Protein AF-A0A917RY27-F1 (afdb_monomer)

Secondary structure (DSSP, 8-state):
--HHHHHHHHHHHHHHHHHHHHHHHHHHHHHTT---TT--HHHHHHHHHHHHHHHHHHHHHTT-HHHHHHHHSS-PPP--S-------

Sequence (88 aa):
MSEDDGQVDDLGRFSFRTAGQLRLLGERMTALSMQPDGYAPDDLAALADALQGMALRCAMSTGNTALLNELSGRNWRELGEGDIGGLQ

Foldseek 3Di:
DDPVLVVLLVLLVVLQVQLVVLLVVLVVCVVVVNDDPPDHSVVSNVSSVVSLVSSCVSCVVSVPQVSNCVSVVDRDDRPPPDPPPPDD

pLDDT: mean 84.52, std 16.27, range [35.78, 97.38]

Mean predicted aligned error: 8.14 Å

Solvent-accessible surface area (backbone atoms only — not comparable to full-atom values): 4966 Å² total; per-residue (Å²): 133,54,76,67,43,53,54,38,45,50,51,14,55,48,30,38,51,51,17,53,52,33,41,53,48,26,50,49,26,61,76,65,73,51,67,60,92,94,53,53,47,66,59,34,43,54,52,18,52,53,26,40,54,49,17,49,49,28,17,59,73,61,64,36,49,67,53,37,22,66,76,67,75,45,88,64,71,78,82,61,97,80,76,94,80,82,86,129

Radius of gyration: 17.22 Å; Cα contacts (8 Å, |Δi|>4): 78; chains: 1; bounding box: 44×35×43 Å

Organism: NCBI:txid382504

Nearest PDB structures (foldseek):
  1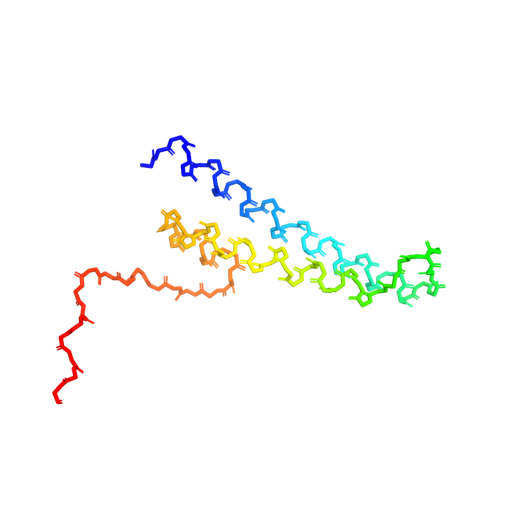wa8-assembly1_A  TM=3.549E-01  e=9.842E+00  Mycobacterium tuberculosis variant bovis

Structure (mmCIF, N/CA/C/O backbone):
data_AF-A0A917RY27-F1
#
_entry.id   AF-A0A917RY27-F1
#
loop_
_atom_site.group_PDB
_atom_site.id
_atom_site.type_symbol
_atom_site.label_atom_id
_atom_site.label_alt_id
_atom_site.label_comp_id
_atom_site.label_asym_id
_atom_site.label_entity_id
_atom_site.label_seq_id
_atom_site.pdbx_PDB_ins_code
_atom_site.Cartn_x
_atom_site.Cartn_y
_atom_site.Cartn_z
_atom_site.occupancy
_atom_site.B_iso_or_equiv
_atom_site.auth_seq_id
_atom_site.auth_comp_id
_atom_site.auth_asym_id
_atom_site.auth_atom_id
_atom_site.pdbx_PDB_model_num
ATOM 1 N N . MET A 1 1 ? 8.951 5.558 -22.574 1.00 60.88 1 MET A N 1
ATOM 2 C CA . MET A 1 1 ? 7.833 5.561 -21.617 1.00 60.88 1 MET A CA 1
ATOM 3 C C . MET A 1 1 ? 6.628 6.084 -22.362 1.00 60.88 1 MET A C 1
ATOM 5 O O . MET A 1 1 ? 6.722 7.174 -22.923 1.00 60.88 1 MET A O 1
ATOM 9 N N . SER A 1 2 ? 5.599 5.258 -22.512 1.00 80.00 2 SER A N 1
ATOM 10 C CA . SER A 1 2 ? 4.359 5.655 -23.179 1.00 80.00 2 SER A CA 1
ATOM 11 C C . SER A 1 2 ? 3.522 6.557 -22.261 1.00 80.00 2 SER A C 1
ATOM 13 O O . SER A 1 2 ? 3.763 6.615 -21.055 1.00 80.00 2 SER A O 1
ATOM 15 N N . GLU A 1 3 ? 2.564 7.295 -22.826 1.00 82.62 3 GLU A N 1
ATOM 16 C CA . GLU A 1 3 ? 1.607 8.089 -22.040 1.00 82.62 3 GLU A CA 1
ATOM 17 C C . GLU A 1 3 ? 0.778 7.191 -21.102 1.00 82.62 3 GLU A C 1
ATOM 19 O O . GLU A 1 3 ? 0.530 7.561 -19.954 1.00 82.62 3 GLU A O 1
ATOM 24 N N . ASP A 1 4 ? 0.468 5.972 -21.549 1.00 86.44 4 ASP A N 1
ATOM 25 C CA . ASP A 1 4 ? -0.222 4.946 -20.764 1.00 86.44 4 ASP A CA 1
ATOM 26 C C . ASP A 1 4 ? 0.617 4.481 -19.560 1.00 86.44 4 ASP A C 1
ATOM 28 O O . ASP A 1 4 ? 0.085 4.366 -18.456 1.00 86.44 4 ASP A O 1
ATOM 32 N N . ASP A 1 5 ? 1.935 4.297 -19.722 1.00 87.25 5 ASP A N 1
ATOM 33 C CA . ASP A 1 5 ? 2.821 3.919 -18.606 1.00 87.25 5 ASP A CA 1
ATOM 34 C C . ASP A 1 5 ? 2.830 4.995 -17.510 1.00 87.25 5 ASP A C 1
ATOM 36 O O . ASP A 1 5 ? 2.799 4.681 -16.321 1.00 87.25 5 ASP A O 1
ATOM 40 N N . GLY A 1 6 ? 2.819 6.274 -17.903 1.00 89.56 6 GLY A N 1
ATOM 41 C CA . GLY A 1 6 ? 2.757 7.392 -16.958 1.00 89.56 6 GLY A CA 1
ATOM 42 C C . GLY A 1 6 ? 1.464 7.399 -16.139 1.00 89.56 6 GLY A C 1
ATOM 43 O O . GLY A 1 6 ? 1.499 7.597 -14.925 1.00 89.56 6 GLY A O 1
ATOM 44 N N . GLN A 1 7 ? 0.326 7.111 -16.775 1.00 94.06 7 GLN A N 1
ATOM 45 C CA . GLN A 1 7 ? -0.963 7.017 -16.081 1.00 94.06 7 GLN A CA 1
ATOM 46 C C . GLN A 1 7 ? -1.014 5.833 -15.107 1.00 94.06 7 GLN A C 1
ATOM 48 O O . GLN A 1 7 ? -1.572 5.950 -14.012 1.00 94.06 7 GLN A O 1
ATOM 53 N N . VAL A 1 8 ? -0.420 4.696 -15.478 1.00 93.19 8 VAL A N 1
ATOM 54 C CA . VAL A 1 8 ? -0.335 3.517 -14.606 1.00 93.19 8 VAL A CA 1
ATOM 55 C C . VAL A 1 8 ? 0.583 3.784 -13.410 1.00 93.19 8 VAL A C 1
ATOM 57 O O . VAL A 1 8 ? 0.244 3.420 -12.281 1.00 93.19 8 VAL A O 1
ATOM 60 N N . ASP A 1 9 ? 1.700 4.479 -13.616 1.00 93.50 9 ASP A N 1
ATOM 61 C CA . ASP A 1 9 ? 2.594 4.895 -12.533 1.00 93.50 9 ASP A CA 1
ATOM 62 C C . ASP A 1 9 ? 1.892 5.843 -11.543 1.00 93.50 9 ASP A C 1
ATOM 64 O O . ASP A 1 9 ? 1.983 5.664 -10.319 1.00 93.50 9 ASP A O 1
ATOM 68 N N . ASP A 1 10 ? 1.131 6.815 -12.054 1.00 95.69 10 ASP A N 1
ATOM 69 C CA . ASP A 1 10 ? 0.333 7.738 -11.242 1.00 95.69 10 ASP A CA 1
ATOM 70 C C . ASP A 1 10 ? -0.753 7.010 -10.442 1.00 95.69 10 ASP A C 1
ATOM 72 O O . ASP A 1 10 ? -0.933 7.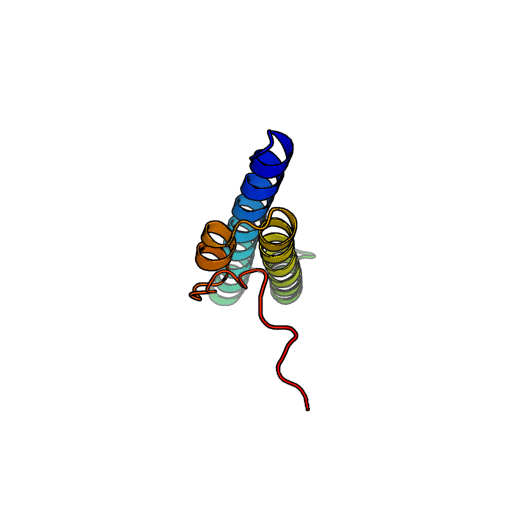275 -9.244 1.00 95.69 10 ASP A O 1
ATOM 76 N N . LEU A 1 11 ? -1.434 6.041 -11.062 1.00 95.50 11 LEU A N 1
ATOM 77 C CA . LEU A 1 11 ? -2.394 5.171 -10.384 1.00 95.50 11 LEU A CA 1
ATOM 78 C C . LEU A 1 11 ? -1.726 4.365 -9.262 1.00 95.50 11 LEU A C 1
ATOM 80 O O . LEU A 1 11 ? -2.298 4.225 -8.174 1.00 95.50 11 LEU A O 1
ATOM 84 N N . GLY A 1 12 ? -0.501 3.883 -9.486 1.00 95.44 12 GLY A N 1
ATOM 85 C CA . GLY A 1 12 ? 0.293 3.194 -8.475 1.00 95.44 12 GLY A CA 1
ATOM 86 C C . GLY A 1 12 ? 0.582 4.080 -7.259 1.00 95.44 12 GLY A C 1
ATOM 87 O O . GLY A 1 12 ? 0.287 3.702 -6.120 1.00 95.44 12 GLY A O 1
ATOM 88 N N . ARG A 1 13 ? 1.076 5.305 -7.488 1.00 96.69 13 ARG A N 1
ATOM 89 C CA . ARG A 1 13 ? 1.337 6.295 -6.421 1.00 9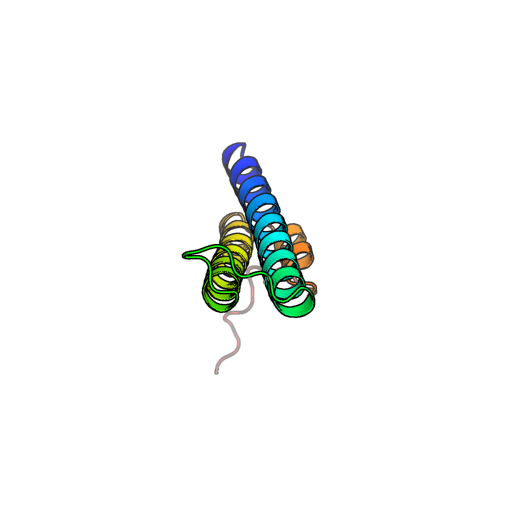6.69 13 ARG A CA 1
ATOM 90 C C . ARG A 1 13 ? 0.070 6.712 -5.684 1.00 96.69 13 ARG A C 1
ATOM 92 O O . ARG A 1 13 ? 0.097 6.934 -4.470 1.00 96.69 13 ARG A O 1
ATOM 99 N N . PHE A 1 14 ? -1.035 6.877 -6.406 1.00 97.06 14 PHE A N 1
ATOM 100 C CA . PHE A 1 14 ? -2.328 7.196 -5.810 1.00 97.06 14 PHE A CA 1
ATOM 101 C C . PHE A 1 14 ? -2.783 6.070 -4.878 1.00 97.06 14 PHE A C 1
ATOM 103 O O . PHE A 1 14 ? -3.002 6.318 -3.693 1.00 97.06 14 PHE A O 1
ATOM 110 N N . SER A 1 15 ? -2.802 4.831 -5.374 1.00 96.81 15 SER A N 1
ATOM 111 C CA . SER A 1 15 ? -3.222 3.648 -4.611 1.00 96.81 15 SER A CA 1
ATOM 112 C C . SER A 1 15 ? -2.402 3.469 -3.332 1.00 96.81 15 SER A C 1
ATOM 114 O O . SER A 1 15 ? -2.962 3.256 -2.257 1.00 96.81 15 SER A O 1
ATOM 116 N N . PHE A 1 16 ? -1.078 3.636 -3.411 1.00 97.19 16 PHE A N 1
ATOM 117 C CA . PHE A 1 16 ? -0.200 3.532 -2.244 1.00 97.19 16 PHE A CA 1
ATOM 118 C C . PHE A 1 16 ? -0.478 4.605 -1.185 1.00 97.19 16 PHE A C 1
ATOM 120 O O . PHE A 1 16 ? -0.557 4.301 0.008 1.00 97.19 16 PHE A O 1
ATOM 127 N N . ARG A 1 17 ? -0.671 5.864 -1.605 1.00 97.06 17 ARG A N 1
ATOM 128 C CA . ARG A 1 17 ? -1.024 6.955 -0.682 1.00 97.06 17 ARG A CA 1
ATOM 129 C C . ARG A 1 17 ? -2.371 6.710 -0.015 1.00 97.06 17 ARG A C 1
ATOM 131 O O . ARG A 1 17 ? -2.473 6.866 1.201 1.00 97.06 17 ARG A O 1
ATOM 138 N N . THR A 1 18 ? -3.378 6.298 -0.781 1.00 97.38 18 THR A N 1
ATOM 139 C CA . THR A 1 18 ? -4.705 5.987 -0.242 1.00 97.38 18 THR A CA 1
ATOM 140 C C . THR A 1 18 ? -4.635 4.838 0.759 1.00 97.38 18 THR A C 1
ATOM 142 O O . THR A 1 18 ? -5.217 4.943 1.835 1.00 97.38 18 THR A O 1
ATOM 145 N N . ALA A 1 19 ? -3.852 3.791 0.486 1.00 96.75 19 ALA A N 1
ATOM 146 C CA . ALA A 1 19 ? -3.636 2.713 1.447 1.00 96.75 19 ALA A CA 1
ATOM 147 C C . ALA A 1 19 ? -3.069 3.217 2.785 1.00 96.75 19 ALA A C 1
ATOM 149 O O . ALA A 1 19 ? -3.563 2.849 3.851 1.00 96.75 19 ALA A O 1
ATOM 150 N N . GLY A 1 20 ? -2.064 4.099 2.741 1.00 95.81 20 GLY A N 1
ATOM 151 C CA . GLY A 1 20 ? -1.503 4.718 3.944 1.00 95.81 20 GLY A CA 1
ATOM 152 C C . GLY A 1 20 ? -2.530 5.548 4.721 1.00 95.81 20 GLY A C 1
ATOM 153 O O . GLY A 1 20 ? -2.594 5.466 5.947 1.00 95.81 20 GLY A O 1
ATOM 154 N N . GLN A 1 21 ? -3.378 6.302 4.018 1.00 96.56 21 GLN A N 1
ATOM 155 C CA . GLN A 1 21 ? -4.455 7.083 4.635 1.00 96.56 21 GLN A CA 1
ATOM 156 C C . GLN A 1 21 ? -5.502 6.196 5.317 1.00 96.56 21 GLN A C 1
ATOM 158 O O . GLN A 1 21 ? -5.941 6.524 6.418 1.00 96.56 21 GLN A O 1
ATOM 163 N N . LEU A 1 22 ? -5.874 5.067 4.705 1.00 94.94 22 LEU A N 1
ATOM 164 C CA . LEU A 1 22 ? -6.827 4.119 5.288 1.00 94.94 22 LEU A CA 1
ATOM 165 C C . LEU A 1 22 ? -6.278 3.445 6.548 1.00 94.94 22 LEU A C 1
ATOM 167 O O . LEU A 1 22 ? -7.004 3.334 7.534 1.00 94.94 22 LEU A O 1
ATOM 171 N N . ARG A 1 23 ? -4.992 3.064 6.558 1.00 94.81 23 ARG A N 1
ATOM 172 C CA . ARG A 1 23 ? -4.340 2.545 7.775 1.00 94.81 23 ARG A CA 1
ATOM 173 C C . ARG A 1 23 ? -4.363 3.576 8.896 1.00 94.81 23 ARG A C 1
ATOM 175 O O . ARG A 1 23 ? -4.821 3.272 9.992 1.00 94.81 23 ARG A O 1
ATOM 182 N N . LEU A 1 24 ? -3.951 4.811 8.599 1.00 94.50 24 LEU A N 1
ATOM 183 C CA . LEU A 1 24 ? -3.956 5.893 9.582 1.00 94.50 24 LEU A CA 1
ATOM 184 C C . LEU A 1 24 ? -5.370 6.169 10.115 1.00 94.50 24 LEU A C 1
ATOM 186 O O . LEU A 1 24 ? -5.543 6.450 11.300 1.00 94.50 24 LEU A O 1
ATOM 190 N N . LEU A 1 25 ? -6.386 6.085 9.253 1.00 92.62 25 LEU A N 1
ATOM 191 C CA . LEU A 1 25 ? -7.780 6.223 9.658 1.00 92.62 25 LEU A CA 1
ATOM 192 C C . LEU A 1 25 ? -8.205 5.092 10.607 1.00 92.62 25 LEU A C 1
ATOM 194 O O . LEU A 1 25 ? -8.744 5.389 11.671 1.00 92.62 25 LEU A O 1
ATOM 198 N N . GLY A 1 26 ? -7.920 3.829 10.276 1.00 92.00 26 GLY A N 1
ATOM 199 C CA . GLY A 1 26 ? -8.222 2.679 11.139 1.00 92.00 26 GLY A CA 1
ATOM 200 C C . GLY A 1 26 ? -7.509 2.741 12.497 1.00 92.00 26 GLY A C 1
ATOM 201 O O . GLY A 1 26 ? -8.115 2.483 13.542 1.00 92.00 26 GLY A O 1
ATOM 202 N N . GLU A 1 27 ? -6.248 3.180 12.512 1.00 91.94 27 GLU A N 1
ATOM 203 C CA . GLU A 1 27 ? -5.486 3.439 13.741 1.00 91.94 27 GLU A CA 1
ATOM 204 C C . GLU A 1 27 ? -6.136 4.541 14.589 1.00 91.94 27 GLU A C 1
ATOM 206 O O . GLU A 1 27 ? -6.316 4.379 15.797 1.00 91.94 27 GLU A O 1
ATOM 211 N N . ARG A 1 28 ? -6.541 5.654 13.964 1.00 92.50 28 ARG A N 1
ATOM 212 C CA . ARG A 1 28 ? -7.223 6.774 14.637 1.00 92.50 28 ARG A CA 1
ATOM 213 C C . ARG A 1 28 ? -8.582 6.365 15.193 1.00 92.50 28 ARG A C 1
ATOM 215 O O . ARG A 1 28 ? -8.915 6.769 16.302 1.00 92.50 28 ARG A O 1
ATOM 222 N N . MET A 1 29 ? -9.347 5.571 14.448 1.00 90.75 29 MET A N 1
ATOM 223 C CA . MET A 1 29 ? -10.629 5.013 14.888 1.00 90.75 29 MET A CA 1
ATOM 224 C C . MET A 1 29 ? -10.455 4.183 16.158 1.00 90.75 29 MET A C 1
ATOM 226 O O . MET A 1 29 ? -11.153 4.410 17.146 1.00 90.75 29 MET A O 1
ATOM 230 N N . THR A 1 30 ? -9.449 3.308 16.165 1.00 87.94 30 THR A N 1
ATOM 231 C CA . THR A 1 30 ? -9.101 2.481 17.327 1.00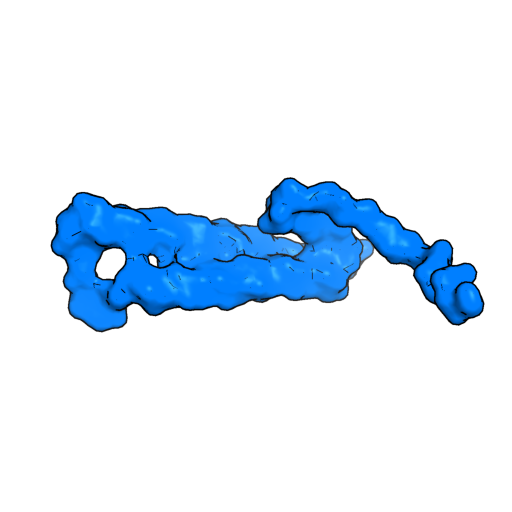 87.94 30 THR A CA 1
ATOM 232 C C . THR A 1 30 ? -8.658 3.341 18.513 1.00 87.94 30 THR A C 1
ATOM 234 O O . THR A 1 30 ? -9.178 3.194 19.617 1.00 87.94 30 THR A O 1
ATOM 237 N N . ALA A 1 31 ? -7.748 4.294 18.290 1.00 90.75 31 ALA A N 1
ATOM 238 C CA . ALA A 1 31 ? -7.212 5.161 19.341 1.00 90.75 31 ALA A CA 1
ATOM 239 C C . ALA A 1 31 ? -8.270 6.080 19.976 1.00 90.75 31 ALA A C 1
ATOM 241 O O . ALA A 1 31 ? -8.181 6.399 21.159 1.00 90.75 31 ALA A O 1
ATOM 242 N N . LEU A 1 32 ? -9.267 6.510 19.198 1.00 91.81 32 LEU A N 1
ATOM 243 C CA . LEU A 1 32 ? -10.331 7.413 19.645 1.00 91.81 32 LEU A CA 1
ATOM 244 C C . LEU A 1 32 ? -11.611 6.679 20.063 1.00 91.81 32 LEU A C 1
ATOM 246 O O . LEU A 1 32 ? -12.581 7.340 20.427 1.00 91.81 32 LEU A O 1
ATOM 250 N N . SER A 1 33 ? -11.636 5.341 20.009 1.00 86.88 33 SER A N 1
ATOM 251 C CA . SER A 1 33 ? -12.852 4.536 20.220 1.00 86.88 33 SER A CA 1
ATOM 252 C C . SER A 1 33 ? -14.032 5.002 19.351 1.00 86.88 33 SER A C 1
ATOM 254 O O . SER A 1 33 ? -15.187 4.962 19.771 1.00 86.88 33 SER A O 1
ATOM 256 N N . MET A 1 34 ? -13.738 5.479 18.137 1.00 84.06 34 MET A N 1
ATOM 257 C CA . MET A 1 34 ? -14.741 5.892 17.160 1.00 84.06 34 MET A CA 1
ATOM 258 C C . MET A 1 34 ? -14.904 4.791 16.127 1.00 84.06 34 MET A C 1
ATOM 260 O O . MET A 1 34 ? -13.973 4.500 15.377 1.00 84.06 34 MET A O 1
ATOM 264 N N . GLN A 1 35 ? -16.104 4.231 16.048 1.00 79.50 35 GLN A N 1
ATOM 265 C CA . GLN A 1 35 ? -16.458 3.250 15.035 1.00 79.50 35 GLN A CA 1
ATOM 266 C C . GLN A 1 35 ? -17.719 3.751 14.325 1.00 79.50 35 GLN A C 1
ATOM 268 O O . GLN A 1 35 ? -18.814 3.616 14.868 1.00 79.50 35 GLN A O 1
ATOM 273 N N . PRO A 1 36 ? -17.581 4.427 13.168 1.00 75.44 36 PRO A N 1
ATOM 274 C CA . PRO A 1 36 ? -18.729 4.787 12.353 1.00 75.44 36 PRO A CA 1
AT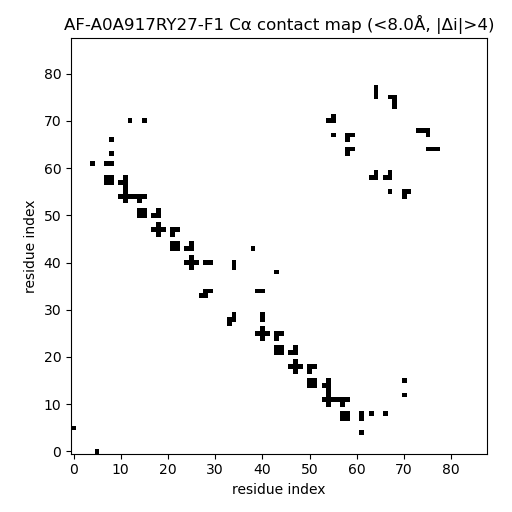OM 275 C C . PRO A 1 36 ? -19.480 3.513 11.970 1.00 75.44 36 PRO A C 1
ATOM 277 O O . PRO A 1 36 ? -18.852 2.507 11.626 1.00 75.44 36 PRO A O 1
ATOM 280 N N . ASP A 1 37 ? -20.810 3.560 12.013 1.00 78.12 37 ASP A N 1
ATOM 281 C CA . ASP A 1 37 ? -21.641 2.412 11.663 1.00 78.12 37 ASP A CA 1
ATOM 282 C C . ASP A 1 37 ? -21.264 1.874 10.276 1.00 78.12 37 ASP A C 1
ATOM 284 O O . ASP A 1 37 ? -21.277 2.596 9.276 1.00 78.12 37 ASP A O 1
ATOM 288 N N . GLY A 1 38 ? -20.905 0.590 10.231 1.00 74.44 38 GLY A N 1
ATOM 289 C CA . GLY A 1 38 ? -20.537 -0.109 8.999 1.00 74.44 38 GLY A CA 1
ATOM 290 C C . GLY A 1 38 ? -19.070 -0.001 8.572 1.00 74.44 38 GLY A C 1
ATOM 291 O O . GLY A 1 38 ? -18.745 -0.513 7.507 1.00 74.44 38 GLY A O 1
ATOM 292 N N . TYR A 1 39 ? -18.184 0.611 9.368 1.00 79.38 39 TYR A N 1
ATOM 293 C CA . TYR A 1 39 ? -16.745 0.651 9.079 1.00 79.38 39 TYR A CA 1
ATOM 294 C C . TYR A 1 39 ? -15.935 0.045 10.226 1.00 79.38 39 TYR A C 1
ATOM 296 O O . TYR A 1 39 ? -15.681 0.702 11.241 1.00 79.38 39 TYR A O 1
ATOM 304 N N . ALA A 1 40 ? -15.502 -1.210 10.073 1.00 86.88 40 ALA A N 1
ATOM 305 C CA . ALA A 1 40 ? -14.551 -1.802 11.004 1.00 86.88 40 ALA A CA 1
ATOM 306 C C . ALA A 1 40 ? -13.110 -1.400 10.633 1.00 86.88 40 ALA A C 1
ATOM 308 O O . ALA A 1 40 ? -12.774 -1.334 9.448 1.00 86.88 40 ALA A O 1
ATOM 309 N N . PRO A 1 41 ? -12.226 -1.169 11.622 1.00 88.88 41 PRO A N 1
ATOM 310 C CA . PRO A 1 41 ? -10.800 -0.963 11.362 1.00 88.88 41 PRO A CA 1
ATOM 311 C C . PRO A 1 41 ? -10.175 -2.081 10.513 1.00 88.88 41 PRO A C 1
ATOM 313 O O . PRO A 1 41 ? -9.337 -1.801 9.657 1.00 88.88 41 PRO A O 1
ATOM 316 N N . ASP A 1 42 ? -10.634 -3.321 10.698 1.00 90.56 42 ASP A N 1
ATOM 317 C CA . ASP A 1 42 ? -10.165 -4.487 9.944 1.00 90.56 42 ASP A CA 1
ATOM 318 C C . ASP A 1 42 ? -10.523 -4.405 8.451 1.00 90.56 42 ASP A C 1
ATOM 320 O O . ASP A 1 42 ? -9.701 -4.752 7.602 1.00 90.56 42 ASP A O 1
ATOM 324 N N . ASP A 1 43 ? -11.698 -3.868 8.105 1.00 90.88 43 ASP A N 1
ATOM 325 C CA . ASP A 1 43 ? -12.103 -3.671 6.707 1.00 90.88 43 ASP A CA 1
ATOM 326 C C . ASP A 1 43 ? -11.222 -2.617 6.022 1.00 90.88 43 ASP A C 1
ATOM 328 O O . ASP A 1 43 ? -10.806 -2.776 4.870 1.00 90.88 43 ASP A O 1
ATOM 332 N N . LEU A 1 44 ? -10.884 -1.543 6.747 1.00 92.44 44 LEU A N 1
ATOM 333 C CA . LEU A 1 44 ? -9.968 -0.508 6.261 1.00 92.44 44 LEU A CA 1
ATOM 334 C C . LEU A 1 44 ? -8.551 -1.057 6.071 1.00 92.44 44 LEU A C 1
ATOM 336 O O . LEU A 1 44 ? -7.883 -0.699 5.099 1.00 92.44 44 LEU A O 1
ATOM 340 N N . ALA A 1 45 ? -8.101 -1.936 6.970 1.00 93.25 45 ALA A N 1
ATOM 341 C CA . ALA A 1 45 ? -6.814 -2.610 6.852 1.00 93.25 45 ALA A CA 1
ATOM 342 C C . ALA A 1 45 ? -6.774 -3.528 5.620 1.00 93.25 45 ALA A C 1
ATOM 344 O O . ALA A 1 45 ? -5.837 -3.434 4.825 1.00 93.25 45 ALA A O 1
ATOM 345 N N . ALA A 1 46 ? -7.818 -4.332 5.397 1.00 94.50 46 ALA A N 1
ATOM 346 C CA 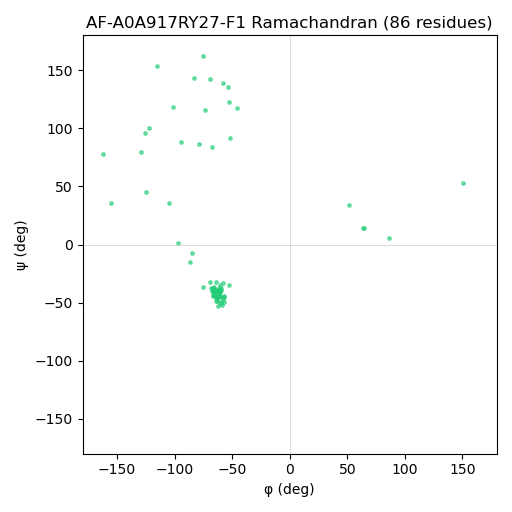. ALA A 1 46 ? -7.921 -5.202 4.227 1.00 94.50 46 ALA A CA 1
ATOM 347 C C . ALA A 1 46 ? -7.931 -4.408 2.908 1.00 94.50 46 ALA A C 1
ATOM 349 O O . ALA A 1 46 ? -7.251 -4.775 1.944 1.00 94.50 46 ALA A O 1
ATOM 350 N N . LEU A 1 47 ? -8.653 -3.283 2.860 1.00 95.00 47 LEU A N 1
ATOM 351 C CA . LEU A 1 47 ? -8.658 -2.403 1.690 1.00 95.00 47 LEU A CA 1
ATOM 352 C C . LEU A 1 47 ? -7.287 -1.747 1.463 1.00 95.00 47 LEU A C 1
ATOM 354 O O . LEU A 1 47 ? -6.835 -1.639 0.321 1.00 95.00 47 LEU A O 1
ATOM 358 N N . ALA A 1 48 ? -6.599 -1.345 2.534 1.00 96.31 48 ALA A N 1
ATOM 359 C CA . ALA A 1 48 ? -5.247 -0.808 2.441 1.00 96.31 48 ALA A CA 1
ATOM 360 C C . ALA A 1 48 ? -4.247 -1.841 1.894 1.00 96.31 48 ALA A C 1
ATOM 362 O O . ALA A 1 48 ? -3.436 -1.498 1.033 1.00 96.31 48 ALA A O 1
ATOM 363 N N . ASP A 1 49 ? -4.324 -3.099 2.335 1.00 95.94 49 ASP A N 1
ATOM 364 C CA . ASP A 1 49 ? -3.491 -4.190 1.813 1.00 95.94 49 ASP A CA 1
ATOM 365 C C . ASP A 1 49 ? -3.733 -4.410 0.312 1.00 95.94 49 ASP A C 1
ATOM 367 O O . ASP A 1 49 ? -2.786 -4.513 -0.475 1.00 95.94 49 ASP A O 1
ATOM 371 N N . ALA A 1 50 ? -5.001 -4.412 -0.115 1.00 97.06 50 ALA A N 1
ATOM 372 C CA . ALA A 1 50 ? -5.365 -4.553 -1.523 1.00 97.06 50 ALA A CA 1
ATOM 373 C C . ALA A 1 50 ? -4.817 -3.401 -2.384 1.00 97.06 50 ALA A C 1
ATOM 375 O O . ALA A 1 50 ? -4.260 -3.635 -3.461 1.00 97.06 50 ALA A O 1
ATOM 376 N N . LEU A 1 51 ? -4.924 -2.161 -1.899 1.00 96.94 51 LEU A N 1
ATOM 377 C CA . LEU A 1 51 ? -4.394 -0.975 -2.577 1.00 96.94 51 LEU A CA 1
ATOM 378 C C . LEU A 1 51 ? -2.859 -0.967 -2.634 1.00 96.94 51 LEU A C 1
ATOM 380 O O . LEU A 1 51 ? -2.294 -0.597 -3.664 1.00 96.94 51 LEU A O 1
ATOM 384 N N . GLN A 1 52 ? -2.171 -1.427 -1.583 1.00 95.38 52 GLN A N 1
ATOM 385 C CA . GLN A 1 52 ? -0.715 -1.620 -1.618 1.00 95.38 52 GLN A CA 1
ATOM 386 C C . GLN A 1 52 ? -0.312 -2.668 -2.658 1.00 95.38 52 GLN A C 1
ATOM 388 O O . GLN A 1 52 ? 0.606 -2.435 -3.445 1.00 95.38 52 GLN A O 1
ATOM 393 N N . GLY A 1 53 ? -1.025 -3.796 -2.718 1.00 94.75 53 GLY A N 1
ATOM 394 C CA . GLY A 1 53 ? -0.802 -4.816 -3.741 1.00 94.75 53 GLY A CA 1
ATOM 395 C C . GLY A 1 53 ? -1.014 -4.281 -5.161 1.00 94.75 53 GLY A C 1
ATOM 396 O O . GLY A 1 53 ? -0.223 -4.573 -6.059 1.00 94.75 53 GLY A O 1
ATOM 397 N N . MET A 1 54 ? -2.044 -3.457 -5.366 1.00 95.19 54 MET A N 1
ATOM 398 C CA . MET A 1 54 ? -2.317 -2.803 -6.649 1.00 95.19 54 MET A CA 1
ATOM 399 C C . MET A 1 54 ? -1.209 -1.827 -7.044 1.00 95.19 54 MET A C 1
ATOM 401 O O . MET A 1 54 ? -0.770 -1.843 -8.192 1.00 95.19 54 MET A O 1
ATOM 405 N N . ALA A 1 55 ? -0.710 -1.035 -6.093 1.00 95.25 55 ALA A N 1
ATOM 406 C CA . ALA A 1 55 ? 0.381 -0.099 -6.329 1.00 95.25 55 ALA A CA 1
ATOM 407 C C . ALA A 1 55 ? 1.647 -0.809 -6.836 1.00 95.25 55 ALA A C 1
ATOM 409 O O . ALA A 1 55 ? 2.242 -0.395 -7.831 1.00 95.25 55 ALA A O 1
ATOM 410 N N . LEU A 1 56 ? 2.010 -1.932 -6.207 1.00 93.44 56 LEU A N 1
ATOM 411 C CA . LEU A 1 56 ? 3.141 -2.755 -6.640 1.00 93.44 56 LEU A CA 1
ATOM 412 C C . LEU A 1 56 ? 2.907 -3.381 -8.020 1.00 93.44 56 LEU A C 1
ATOM 414 O O . LEU A 1 56 ? 3.830 -3.435 -8.829 1.00 93.44 56 LEU A O 1
ATOM 418 N N . ARG A 1 57 ? 1.680 -3.831 -8.321 1.00 92.38 57 ARG A N 1
ATOM 419 C CA . ARG A 1 57 ? 1.338 -4.362 -9.652 1.00 92.38 57 ARG A CA 1
ATOM 420 C C . ARG A 1 57 ? 1.461 -3.312 -10.749 1.00 92.38 57 ARG A C 1
ATOM 422 O O . ARG A 1 57 ? 1.972 -3.652 -11.808 1.00 92.38 57 ARG A O 1
ATOM 429 N N . CYS A 1 58 ? 1.050 -2.070 -10.488 1.00 92.12 58 CYS A N 1
ATOM 430 C CA . CYS A 1 58 ? 1.215 -0.966 -11.436 1.00 92.12 58 CYS A CA 1
ATOM 431 C C . CYS A 1 58 ? 2.699 -0.772 -11.777 1.00 92.12 58 CYS A C 1
ATOM 433 O O . CYS A 1 58 ? 3.072 -0.867 -12.943 1.00 92.12 58 CYS A O 1
ATOM 435 N N . ALA A 1 59 ? 3.556 -0.653 -10.757 1.00 89.81 59 ALA A N 1
ATOM 436 C CA . ALA A 1 59 ? 4.999 -0.489 -10.944 1.00 89.81 59 ALA A CA 1
ATOM 437 C C . ALA A 1 59 ? 5.669 -1.674 -11.664 1.00 89.81 59 ALA A C 1
ATOM 439 O O . ALA A 1 59 ? 6.564 -1.483 -12.482 1.00 89.81 59 ALA A O 1
ATOM 440 N N . MET A 1 60 ? 5.235 -2.908 -11.382 1.00 90.12 60 MET A N 1
ATOM 441 C CA . MET A 1 60 ? 5.720 -4.086 -12.110 1.00 90.12 60 MET A CA 1
ATOM 442 C C . MET A 1 60 ? 5.240 -4.102 -13.566 1.00 90.12 60 MET A C 1
ATOM 444 O O . MET A 1 60 ? 5.997 -4.502 -14.443 1.00 90.12 60 MET A O 1
ATOM 448 N N . SER A 1 61 ? 4.002 -3.673 -13.836 1.00 91.12 61 SER A N 1
ATOM 449 C CA . SER A 1 61 ? 3.424 -3.697 -15.186 1.00 91.12 61 SER A CA 1
ATOM 450 C C . SER A 1 61 ? 4.072 -2.699 -16.143 1.00 91.12 61 SER A C 1
ATOM 452 O O . SER A 1 61 ? 4.211 -3.009 -17.321 1.00 91.12 61 SER A O 1
ATOM 454 N N . THR A 1 62 ? 4.523 -1.551 -15.633 1.00 90.69 62 THR A N 1
ATOM 455 C CA . THR A 1 62 ? 5.250 -0.537 -16.412 1.00 90.69 62 THR A CA 1
ATOM 456 C C . THR A 1 62 ? 6.750 -0.824 -16.496 1.00 90.69 62 THR A C 1
ATOM 458 O O . THR A 1 62 ? 7.478 -0.127 -17.199 1.00 90.69 62 THR A O 1
ATOM 461 N N . GLY A 1 63 ? 7.244 -1.832 -15.763 1.00 88.31 63 GLY A N 1
ATOM 462 C CA . GLY A 1 63 ? 8.677 -2.099 -15.620 1.00 88.31 63 GLY A CA 1
ATOM 463 C C . GLY A 1 63 ? 9.434 -0.981 -14.892 1.00 88.31 63 GLY A C 1
ATOM 464 O O . GLY A 1 63 ? 10.664 -0.937 -14.939 1.00 88.31 63 GLY A O 1
ATOM 465 N N . ASN A 1 64 ? 8.730 -0.063 -14.220 1.00 89.62 64 ASN A N 1
ATOM 466 C CA . ASN A 1 64 ? 9.340 1.077 -13.553 1.00 89.62 64 ASN A CA 1
ATOM 467 C C . ASN A 1 64 ? 9.959 0.658 -12.210 1.00 89.62 64 ASN A C 1
ATOM 469 O O . ASN A 1 64 ? 9.359 0.775 -11.138 1.00 89.62 64 ASN A O 1
ATOM 473 N N . THR A 1 65 ? 11.207 0.194 -12.268 1.00 89.06 65 THR A N 1
ATOM 474 C CA . THR A 1 65 ? 11.990 -0.218 -11.093 1.00 89.06 65 THR A CA 1
ATOM 475 C C . THR A 1 65 ? 12.152 0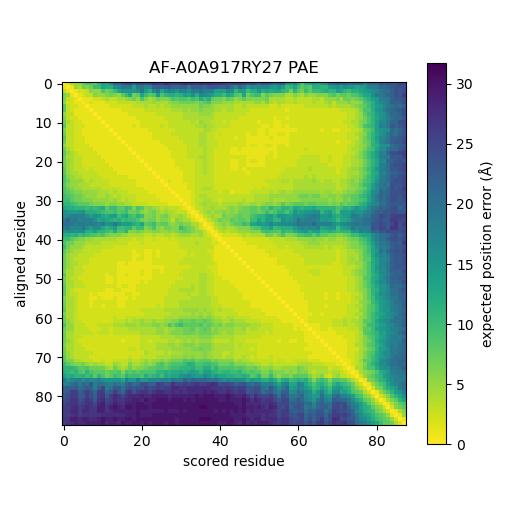.914 -10.072 1.00 89.06 65 THR A C 1
ATOM 477 O O . THR A 1 65 ? 12.151 0.662 -8.868 1.00 89.06 65 THR A O 1
ATOM 480 N N . ALA A 1 66 ? 12.232 2.177 -10.511 1.00 90.56 66 ALA A N 1
ATOM 481 C CA . ALA A 1 66 ? 12.319 3.317 -9.599 1.00 90.56 66 ALA A CA 1
ATOM 482 C C . ALA A 1 66 ? 11.028 3.488 -8.785 1.00 90.56 66 ALA A C 1
ATOM 484 O O . ALA A 1 66 ? 11.089 3.661 -7.567 1.00 90.56 66 ALA A O 1
ATOM 485 N N . LEU A 1 67 ? 9.866 3.366 -9.434 1.00 91.25 67 LEU A N 1
ATOM 486 C CA . LEU A 1 67 ? 8.576 3.372 -8.749 1.00 91.25 67 LEU A CA 1
ATOM 487 C C . LEU A 1 67 ? 8.428 2.150 -7.835 1.00 91.25 67 LEU A C 1
ATOM 489 O O . LEU A 1 67 ? 7.990 2.284 -6.697 1.00 91.25 67 LEU A O 1
ATOM 493 N N . LEU A 1 68 ? 8.838 0.961 -8.278 1.00 91.31 68 LEU A N 1
ATOM 494 C CA . LEU A 1 68 ? 8.789 -0.241 -7.443 1.00 91.31 68 LEU A CA 1
ATOM 495 C C . LEU A 1 68 ? 9.637 -0.078 -6.171 1.00 91.31 68 LEU A C 1
ATOM 497 O O . LEU A 1 68 ? 9.215 -0.485 -5.084 1.00 91.31 68 LEU A O 1
ATOM 501 N N . ASN A 1 69 ? 10.800 0.562 -6.288 1.00 92.00 69 ASN A N 1
ATOM 502 C CA . ASN A 1 69 ? 11.675 0.870 -5.161 1.00 92.00 69 ASN A CA 1
ATOM 503 C C . ASN A 1 69 ? 11.047 1.890 -4.208 1.00 92.00 69 ASN A C 1
ATOM 505 O O . ASN A 1 69 ? 11.066 1.688 -2.993 1.00 92.00 69 ASN A O 1
ATOM 509 N N . GLU A 1 70 ? 10.443 2.944 -4.759 1.00 92.69 70 GLU A N 1
ATOM 510 C CA . GLU A 1 70 ? 9.697 3.950 -4.000 1.00 92.69 70 GLU A CA 1
ATOM 511 C C . GLU A 1 70 ? 8.558 3.316 -3.188 1.00 92.69 70 GLU A C 1
ATOM 513 O O . GLU A 1 70 ? 8.451 3.548 -1.986 1.00 92.69 70 GLU A O 1
ATOM 518 N N . LEU A 1 71 ? 7.732 2.483 -3.827 1.00 90.94 71 LEU A N 1
ATOM 519 C CA . LEU A 1 71 ? 6.532 1.908 -3.217 1.00 90.94 71 LEU A CA 1
ATOM 520 C C . LEU A 1 71 ? 6.841 0.777 -2.232 1.00 90.94 71 LEU A C 1
ATOM 522 O O . LEU A 1 71 ? 6.166 0.626 -1.218 1.00 90.94 71 LEU A O 1
ATOM 526 N N . SER A 1 72 ? 7.846 -0.049 -2.524 1.00 87.56 72 SER A N 1
ATOM 527 C CA . SER A 1 72 ? 8.187 -1.189 -1.665 1.00 87.56 72 SER A CA 1
ATOM 528 C C . SER A 1 72 ? 9.154 -0.832 -0.533 1.00 87.56 72 SER A C 1
ATOM 530 O O . SER A 1 72 ? 9.331 -1.636 0.384 1.00 87.56 72 SER A O 1
ATOM 532 N N . GLY A 1 73 ? 9.814 0.331 -0.603 1.00 85.94 73 GLY A N 1
ATOM 533 C CA . GLY A 1 73 ? 10.890 0.718 0.314 1.00 85.94 73 GLY A CA 1
ATOM 534 C C . GLY A 1 73 ? 12.127 -0.186 0.224 1.00 85.94 73 GLY A C 1
ATOM 535 O O . GLY A 1 73 ? 12.973 -0.175 1.118 1.00 85.94 73 GLY A O 1
ATOM 536 N N . ARG A 1 74 ? 12.227 -1.007 -0.828 1.00 83.62 74 ARG A N 1
ATOM 537 C CA . ARG A 1 74 ? 13.338 -1.933 -1.078 1.00 83.62 74 ARG A CA 1
ATOM 538 C C . ARG A 1 74 ? 14.076 -1.515 -2.337 1.00 83.62 74 ARG A C 1
ATOM 540 O O . ARG A 1 74 ? 13.495 -0.912 -3.226 1.00 83.62 74 ARG A O 1
ATOM 547 N N . ASN A 1 75 ? 15.355 -1.863 -2.422 1.00 82.19 75 ASN A N 1
ATOM 548 C CA . ASN A 1 75 ? 16.149 -1.621 -3.621 1.00 82.19 75 ASN A CA 1
ATOM 549 C C . ASN A 1 75 ? 16.138 -2.870 -4.511 1.00 82.19 75 ASN A C 1
ATOM 551 O O . ASN A 1 75 ? 16.977 -3.762 -4.368 1.00 82.19 75 ASN A O 1
ATOM 555 N N . TRP A 1 76 ? 15.146 -2.948 -5.388 1.00 75.00 76 TRP A N 1
ATOM 556 C CA . TRP A 1 76 ? 15.100 -3.896 -6.487 1.00 75.00 76 TRP A CA 1
ATOM 557 C C . TRP A 1 76 ? 16.099 -3.415 -7.537 1.00 75.00 76 TRP A C 1
ATOM 559 O O . TRP A 1 76 ? 15.979 -2.316 -8.079 1.00 75.00 76 TRP A O 1
ATOM 569 N N . ARG A 1 77 ? 17.136 -4.220 -7.783 1.00 71.38 77 ARG A N 1
ATOM 570 C CA . ARG A 1 77 ? 17.951 -4.044 -8.986 1.00 71.38 77 ARG A CA 1
ATOM 571 C C . ARG A 1 77 ? 17.084 -4.434 -10.170 1.00 71.38 77 ARG A C 1
ATOM 573 O O . ARG A 1 77 ? 16.324 -5.396 -10.057 1.00 71.38 77 ARG A O 1
ATOM 580 N N . GLU A 1 78 ? 17.220 -3.707 -11.276 1.00 59.31 78 GLU A N 1
ATOM 581 C CA . GLU A 1 78 ? 16.704 -4.161 -12.564 1.00 59.31 78 GLU A CA 1
ATOM 582 C C . GLU A 1 78 ? 17.123 -5.624 -12.723 1.00 59.31 78 GLU A C 1
ATOM 584 O O . GLU A 1 78 ? 18.315 -5.946 -12.687 1.00 59.31 78 GLU A O 1
ATOM 589 N N . LEU A 1 79 ? 16.142 -6.523 -12.803 1.00 52.72 79 LEU A N 1
ATOM 590 C CA . LEU A 1 79 ? 16.383 -7.869 -13.294 1.00 52.72 79 LEU A CA 1
ATOM 591 C C . LEU A 1 79 ? 16.725 -7.681 -14.768 1.00 52.72 79 LEU A C 1
ATOM 593 O O . LEU A 1 79 ? 15.845 -7.692 -15.622 1.00 52.72 79 LEU A O 1
ATOM 597 N N . GLY A 1 80 ? 17.995 -7.376 -15.036 1.00 39.50 80 GLY A N 1
ATOM 59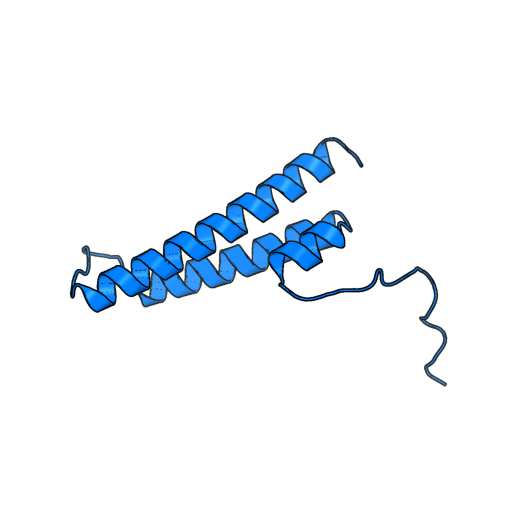8 C CA . GLY A 1 80 ? 18.507 -7.266 -16.386 1.00 39.50 80 GLY A CA 1
ATOM 599 C C . GLY A 1 80 ? 18.170 -8.548 -17.131 1.00 39.50 80 GLY A C 1
ATOM 600 O O . GLY A 1 80 ? 18.312 -9.646 -16.587 1.00 39.50 80 GLY A O 1
ATOM 601 N N . GLU A 1 81 ? 17.690 -8.395 -18.360 1.00 48.72 81 GLU A N 1
ATOM 602 C CA . GLU A 1 81 ? 17.541 -9.468 -19.334 1.00 48.72 81 GLU A CA 1
ATOM 603 C C . GLU A 1 81 ? 18.877 -10.217 -19.468 1.00 48.72 81 GLU A C 1
ATOM 605 O O . GLU A 1 81 ? 19.756 -9.817 -20.227 1.00 48.72 81 GLU A O 1
ATOM 610 N N . GLY A 1 82 ? 19.077 -11.272 -18.678 1.00 45.88 82 GLY A N 1
ATOM 611 C CA . GLY A 1 82 ? 20.330 -12.017 -18.703 1.00 45.88 82 GLY A CA 1
ATOM 612 C C . GLY A 1 82 ? 20.727 -12.671 -17.389 1.00 45.88 82 GLY A C 1
ATOM 613 O O . GLY A 1 82 ? 21.856 -12.474 -16.968 1.00 45.88 82 GLY A O 1
ATOM 614 N N . ASP A 1 83 ? 19.847 -13.461 -16.767 1.00 44.09 83 ASP A N 1
ATOM 615 C CA . ASP A 1 83 ? 20.281 -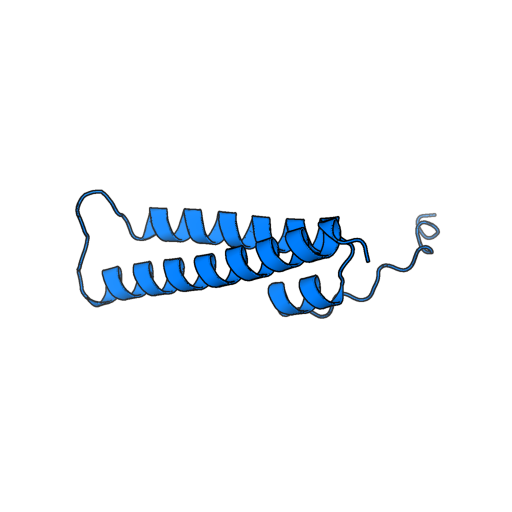14.707 -16.116 1.00 44.09 83 ASP A CA 1
ATOM 616 C C . ASP A 1 83 ? 19.091 -15.653 -15.859 1.00 44.09 83 ASP A C 1
ATOM 618 O O . ASP A 1 83 ? 18.561 -15.767 -14.756 1.00 44.09 83 ASP A O 1
ATOM 622 N N . ILE A 1 84 ? 18.646 -16.335 -16.917 1.00 47.47 84 ILE A N 1
ATOM 623 C CA . ILE A 1 84 ? 17.942 -17.626 -16.798 1.00 47.47 84 ILE A CA 1
ATOM 624 C C . ILE A 1 84 ? 18.920 -18.740 -17.217 1.00 47.47 84 ILE A C 1
ATOM 626 O O . ILE A 1 84 ? 18.550 -19.697 -17.893 1.00 47.47 84 ILE A O 1
ATOM 630 N N . GLY A 1 85 ? 20.206 -18.572 -16.889 1.00 42.28 85 GLY A N 1
ATOM 631 C CA . GLY A 1 85 ? 21.312 -19.422 -17.320 1.00 42.28 85 GLY A CA 1
ATOM 632 C C . GLY A 1 85 ? 22.106 -19.963 -16.138 1.00 42.28 85 GLY A C 1
ATOM 633 O O . GLY A 1 85 ? 23.330 -19.940 -16.164 1.00 42.28 85 GLY A O 1
ATOM 634 N N . GLY A 1 86 ? 21.424 -20.447 -15.099 1.00 35.78 86 GLY A N 1
ATOM 635 C CA . GLY A 1 86 ? 22.088 -20.873 -13.867 1.00 35.78 86 GLY A CA 1
ATOM 636 C C . GLY A 1 86 ? 21.328 -21.909 -13.047 1.00 35.78 86 GLY A C 1
ATOM 637 O O . GLY A 1 86 ? 21.361 -21.854 -11.824 1.00 35.78 86 GLY A O 1
ATOM 638 N N . LEU A 1 87 ? 20.624 -22.838 -13.695 1.00 43.38 87 LEU A N 1
ATOM 639 C CA . LEU A 1 87 ? 20.190 -24.087 -13.062 1.00 43.38 87 LEU A CA 1
ATOM 640 C C . LEU A 1 87 ? 20.608 -25.261 -13.956 1.00 43.38 87 LEU A C 1
ATOM 642 O O . LEU A 1 87 ? 19.812 -25.787 -14.735 1.00 43.38 87 LEU A O 1
ATOM 646 N N . GLN A 1 88 ? 21.889 -25.621 -13.855 1.00 40.34 88 GLN A N 1
ATOM 647 C CA . GLN A 1 88 ? 22.383 -26.980 -14.081 1.00 40.34 88 GLN A CA 1
ATOM 648 C C . GLN A 1 88 ? 22.863 -27.544 -12.748 1.00 40.34 88 GLN A C 1
ATOM 650 O O . GLN A 1 88 ? 23.471 -26.765 -11.980 1.00 40.34 88 GLN A O 1
#